Protein AF-A0A1Y4RNT9-F1 (afdb_monomer_lite)

Sequence (142 aa):
MDQRILNEQRIEEFRAYLQQEEKSEATIDKYIRDARAFCAFSGGTGVTKELVRSWKQTLTEKGYAVRSVNSMLASLNSLLGFLGWEDCRVKSLKTQRQTYSPEEKELTRAEYLRLLKAAKDRPQLMYKSSRNLVHTRHFFSI

Secondary structure (DSSP, 8-state):
----B--HHHHHHHHHHHHHTT--HHHHHHHHHHHHHHHHHHTTPBP-HHHHHHHHHHHHHTT--HHHHHHHHHHHHHHHHHTT-GGG--PPPP-------TTHHHHHHHHHHHHHHHHHT---------------------

Foldseek 3Di:
DPQQWDDPVLLVVVLVVVVVVVHDPVLSVLLSLLSLLLNVQCVRHGQALVSVVVVLVVCVVVPADLVVSQSSLVSVCSSCVVVVNNNSRDDRDDDDPDPDDPPNPPVNVVVVVVSVVVSVPPPPDPPPPDPDPDDDDDDDDD

Radius of gyration: 19.41 Å; chains: 1; bounding box: 62×30×66 Å

Structure (mmCIF, N/CA/C/O backbone):
data_AF-A0A1Y4RNT9-F1
#
_entry.id   AF-A0A1Y4RNT9-F1
#
loop_
_atom_site.group_PDB
_atom_site.id
_atom_site.type_symbol
_atom_site.label_atom_id
_atom_site.label_alt_id
_atom_site.label_comp_id
_atom_site.label_asym_id
_atom_site.label_entity_id
_atom_site.label_seq_id
_atom_site.pdbx_PDB_ins_code
_atom_site.Cartn_x
_atom_site.Cartn_y
_atom_site.Cartn_z
_atom_site.occupancy
_atom_site.B_iso_or_equiv
_atom_site.auth_seq_id
_atom_site.auth_comp_id
_atom_site.auth_asym_id
_atom_site.auth_atom_id
_atom_site.pdbx_PDB_model_num
ATOM 1 N N . MET A 1 1 ? -1.894 -3.827 23.483 1.00 46.84 1 MET A N 1
ATOM 2 C CA . MET A 1 1 ? -1.267 -3.543 22.176 1.00 46.84 1 MET A CA 1
ATOM 3 C C . MET A 1 1 ? -2.314 -3.825 21.126 1.00 46.84 1 MET A C 1
ATOM 5 O O . MET A 1 1 ? -2.654 -4.988 20.944 1.00 46.84 1 MET A O 1
ATOM 9 N N . ASP A 1 2 ? -2.885 -2.788 20.519 1.00 55.81 2 ASP A N 1
ATOM 10 C CA . ASP A 1 2 ? -3.854 -2.972 19.441 1.00 55.81 2 ASP A CA 1
ATOM 11 C C . ASP A 1 2 ? -3.228 -3.785 18.311 1.00 55.81 2 ASP A C 1
ATOM 13 O O . ASP A 1 2 ? -2.140 -3.480 17.814 1.00 55.81 2 ASP A O 1
ATOM 17 N N . GLN A 1 3 ? -3.896 -4.869 17.933 1.00 73.75 3 GLN A N 1
ATOM 18 C CA . GLN A 1 3 ? -3.437 -5.751 16.875 1.00 73.75 3 GLN A CA 1
ATOM 19 C C . GLN A 1 3 ? -3.525 -5.015 15.524 1.00 73.75 3 GLN A C 1
ATOM 21 O O . GLN A 1 3 ? -4.587 -4.892 14.906 1.00 73.75 3 GLN A O 1
ATOM 26 N N . ARG A 1 4 ? -2.381 -4.513 15.038 1.00 88.88 4 ARG A N 1
ATOM 27 C CA . ARG A 1 4 ? -2.228 -3.866 13.719 1.00 88.88 4 ARG A CA 1
ATOM 28 C C . ARG A 1 4 ? -2.250 -4.886 12.578 1.00 88.88 4 ARG A C 1
ATOM 30 O O . ARG A 1 4 ? -1.289 -5.033 11.835 1.00 88.88 4 ARG A O 1
ATOM 37 N N . ILE A 1 5 ? -3.324 -5.657 12.468 1.00 91.44 5 ILE A N 1
ATOM 38 C CA . ILE A 1 5 ? -3.453 -6.733 11.480 1.00 91.44 5 ILE A CA 1
ATOM 39 C C . ILE A 1 5 ? -4.023 -6.163 10.188 1.00 91.44 5 ILE A C 1
ATOM 41 O O . ILE A 1 5 ? -5.112 -5.592 10.188 1.00 91.44 5 ILE A O 1
ATOM 45 N N . LEU A 1 6 ? -3.300 -6.299 9.080 1.00 92.50 6 LEU A N 1
ATOM 46 C CA . LEU A 1 6 ? -3.850 -5.965 7.770 1.00 92.50 6 LEU A CA 1
ATOM 47 C C . LEU A 1 6 ? -4.673 -7.148 7.248 1.00 92.50 6 LEU A C 1
ATOM 49 O O . LEU A 1 6 ? -4.198 -8.282 7.259 1.00 92.50 6 LEU A O 1
ATOM 53 N N . ASN A 1 7 ? -5.901 -6.880 6.811 1.00 93.00 7 ASN A N 1
ATOM 54 C CA . ASN A 1 7 ? -6.823 -7.861 6.246 1.00 93.00 7 ASN A CA 1
ATOM 55 C C . ASN A 1 7 ? -7.627 -7.236 5.093 1.00 93.00 7 ASN A C 1
ATOM 57 O O . ASN A 1 7 ? -7.535 -6.034 4.843 1.00 93.00 7 ASN A O 1
ATOM 61 N N . GLU A 1 8 ? -8.425 -8.052 4.402 1.00 91.19 8 GLU A N 1
ATOM 62 C CA . GLU A 1 8 ? -9.207 -7.605 3.242 1.00 91.19 8 GLU A CA 1
ATOM 63 C C . GLU A 1 8 ? -10.232 -6.519 3.598 1.00 91.19 8 GLU A C 1
ATOM 65 O O . GLU A 1 8 ? -10.424 -5.584 2.828 1.00 91.19 8 GLU A O 1
ATOM 70 N N . GLN A 1 9 ? -10.836 -6.587 4.788 1.00 93.56 9 GLN A N 1
ATOM 71 C CA . GLN A 1 9 ? -11.803 -5.585 5.237 1.00 93.56 9 GLN A CA 1
ATOM 72 C C . GLN A 1 9 ? -11.172 -4.185 5.293 1.00 93.56 9 GLN A C 1
ATOM 74 O O . GLN A 1 9 ? -11.705 -3.249 4.705 1.00 93.56 9 GLN A O 1
ATOM 79 N N . ARG A 1 10 ? -9.996 -4.055 5.917 1.00 95.12 10 ARG A N 1
ATOM 80 C CA . ARG A 1 10 ? -9.258 -2.781 5.994 1.00 95.12 10 ARG A CA 1
ATOM 81 C C . ARG A 1 10 ? -8.835 -2.256 4.622 1.00 95.12 10 ARG A C 1
ATOM 83 O O . ARG A 1 10 ? -8.718 -1.049 4.427 1.00 95.12 10 ARG A O 1
ATOM 90 N N . ILE A 1 11 ? -8.592 -3.153 3.667 1.00 95.62 11 ILE A N 1
ATOM 91 C CA . ILE A 1 11 ? -8.260 -2.784 2.287 1.00 95.62 11 ILE A CA 1
ATOM 92 C C . ILE A 1 11 ? -9.489 -2.220 1.565 1.00 95.62 11 ILE A C 1
ATOM 94 O O . ILE A 1 11 ? -9.364 -1.230 0.848 1.00 95.62 11 ILE A O 1
ATOM 98 N N . GLU A 1 12 ? -10.672 -2.798 1.760 1.00 96.88 12 GLU A N 1
ATOM 99 C CA . GLU A 1 12 ? -11.904 -2.270 1.162 1.00 96.88 12 GLU A CA 1
ATOM 100 C C . GLU A 1 12 ? -12.370 -0.968 1.834 1.00 96.88 12 GLU A C 1
ATOM 102 O O . GLU A 1 12 ? -12.811 -0.049 1.145 1.00 96.88 12 GLU A O 1
ATOM 107 N N . GLU A 1 13 ? -12.163 -0.810 3.144 1.00 97.19 13 GLU A N 1
ATOM 108 C CA . GLU A 1 13 ? -12.326 0.482 3.830 1.00 97.19 13 GLU A CA 1
ATOM 109 C C . GLU A 1 13 ? -11.396 1.549 3.224 1.00 97.19 13 GLU A C 1
ATOM 111 O O . GLU A 1 13 ? -11.822 2.667 2.931 1.00 97.19 13 GLU A O 1
ATOM 116 N N . PHE A 1 14 ? -10.141 1.184 2.940 1.00 97.81 14 PHE A N 1
ATOM 117 C CA . PHE A 1 14 ? -9.202 2.066 2.252 1.00 97.81 14 PHE A CA 1
ATOM 118 C C . PHE A 1 14 ? -9.637 2.385 0.814 1.00 97.81 14 PHE A C 1
ATOM 120 O O . PHE A 1 14 ? -9.466 3.517 0.363 1.00 97.81 14 PHE A O 1
ATOM 127 N N . ARG A 1 15 ? -10.244 1.434 0.087 1.00 97.06 15 ARG A N 1
ATOM 128 C CA . ARG A 1 15 ? -10.824 1.691 -1.244 1.00 97.06 15 ARG A CA 1
ATOM 129 C C . ARG A 1 15 ? -11.908 2.761 -1.163 1.00 97.06 15 ARG A C 1
ATOM 131 O O . ARG A 1 15 ? -11.864 3.707 -1.947 1.00 97.06 15 ARG A O 1
ATOM 138 N N . ALA A 1 16 ? -12.846 2.615 -0.229 1.00 97.44 16 ALA A N 1
ATOM 139 C CA . ALA A 1 16 ? -13.930 3.573 -0.033 1.00 97.44 16 ALA A CA 1
ATOM 140 C C . ALA A 1 16 ? -13.388 4.967 0.321 1.00 97.44 16 ALA A C 1
ATOM 142 O O . ALA A 1 16 ? -13.830 5.964 -0.245 1.00 97.44 16 ALA A O 1
ATOM 143 N N . TYR A 1 17 ? -12.367 5.034 1.179 1.00 97.75 17 TYR A N 1
ATOM 144 C CA . TYR A 1 17 ? -11.668 6.283 1.482 1.00 97.75 17 TYR A CA 1
ATOM 145 C C . TYR A 1 17 ? -11.053 6.931 0.231 1.00 97.75 17 TYR A C 1
ATOM 147 O O . TYR A 1 17 ? -11.256 8.115 -0.015 1.00 97.75 17 TYR A O 1
ATOM 155 N N . LEU A 1 18 ? -10.355 6.169 -0.616 1.00 96.56 18 LEU A N 1
ATOM 156 C CA . LEU A 1 18 ? -9.759 6.724 -1.837 1.00 96.56 18 LEU A CA 1
ATOM 157 C C . LEU A 1 18 ? -10.809 7.233 -2.840 1.00 96.56 18 LEU A C 1
ATOM 159 O O . LEU A 1 18 ? -10.520 8.162 -3.594 1.00 96.56 18 LEU A O 1
ATOM 163 N N . GLN A 1 19 ? -12.004 6.635 -2.860 1.00 96.25 19 GLN A N 1
ATOM 164 C CA . GLN A 1 19 ? -13.135 7.132 -3.651 1.00 96.25 19 GLN A CA 1
ATOM 165 C C . GLN A 1 19 ? -13.662 8.463 -3.105 1.00 96.25 19 GLN A C 1
ATOM 167 O O . GLN A 1 19 ? -13.942 9.362 -3.891 1.00 96.25 19 GLN A O 1
ATOM 172 N N . GLN A 1 20 ? -13.758 8.604 -1.779 1.00 96.56 20 GLN A N 1
ATOM 173 C CA . GLN A 1 20 ? -14.146 9.862 -1.127 1.00 96.56 20 GLN A CA 1
ATOM 174 C C . GLN A 1 20 ? -13.120 10.977 -1.369 1.00 96.56 20 GLN A C 1
ATOM 176 O O . GLN A 1 20 ? -13.499 12.126 -1.543 1.00 96.56 20 GLN A O 1
ATOM 181 N N . GLU A 1 21 ? -11.837 10.627 -1.463 1.00 95.56 21 GLU A N 1
ATOM 182 C CA . GLU A 1 21 ? -10.739 11.530 -1.839 1.00 95.56 21 GLU A CA 1
ATOM 183 C C . GLU A 1 21 ? -10.668 11.826 -3.352 1.00 95.56 21 GLU A C 1
ATOM 185 O O . GLU A 1 21 ? -9.655 12.343 -3.838 1.00 95.56 21 GLU A O 1
ATOM 190 N N . GLU A 1 22 ? -11.693 11.426 -4.113 1.00 95.81 22 GLU A N 1
ATOM 191 C CA . GLU A 1 22 ? -11.839 11.657 -5.556 1.00 95.81 22 GLU A CA 1
ATOM 192 C C . GLU A 1 22 ? -10.624 11.191 -6.378 1.00 95.81 22 GLU A C 1
ATOM 194 O O . GLU A 1 22 ? -10.264 11.758 -7.417 1.00 95.81 22 GLU A O 1
ATOM 199 N N . LYS A 1 23 ? -9.945 10.128 -5.925 1.00 94.06 23 LYS A N 1
ATOM 200 C CA . LYS A 1 23 ? -8.850 9.531 -6.696 1.00 94.06 23 LYS A CA 1
ATOM 201 C C . LYS A 1 23 ? -9.404 8.875 -7.956 1.00 94.06 23 LYS A C 1
ATOM 203 O O . LYS A 1 23 ? -10.461 8.250 -7.948 1.00 94.06 23 LYS A O 1
ATOM 208 N N . SER A 1 24 ? -8.635 8.940 -9.042 1.00 95.25 24 SER A N 1
ATOM 209 C CA . SER A 1 24 ? -8.993 8.233 -10.272 1.00 95.25 24 SER A CA 1
ATOM 210 C C . SER A 1 24 ? -9.044 6.720 -10.050 1.00 95.25 24 SER A C 1
ATOM 212 O O . SER A 1 24 ? -8.225 6.173 -9.305 1.00 95.25 24 SER A O 1
ATOM 214 N N . GLU A 1 25 ? -9.937 6.026 -10.761 1.00 93.06 25 GLU A N 1
ATOM 215 C CA . GLU A 1 25 ? -10.070 4.562 -10.678 1.00 93.06 25 GLU A CA 1
ATOM 216 C C . GLU A 1 25 ? -8.731 3.847 -10.884 1.00 93.06 25 GLU A C 1
ATOM 218 O O . GLU A 1 25 ? -8.388 2.937 -10.135 1.00 93.06 25 GLU A O 1
ATOM 223 N N . ALA A 1 26 ? -7.915 4.317 -11.833 1.00 91.88 26 ALA A N 1
ATOM 224 C CA . ALA A 1 26 ? -6.582 3.775 -12.085 1.00 91.88 26 ALA A CA 1
ATOM 225 C C . ALA A 1 26 ? -5.647 3.881 -10.862 1.00 91.88 26 ALA A C 1
ATOM 227 O O . ALA A 1 26 ? -4.858 2.969 -10.601 1.00 91.88 26 ALA A O 1
ATOM 228 N N . THR A 1 27 ? -5.733 4.980 -10.107 1.00 89.88 27 THR A N 1
ATOM 229 C CA . THR A 1 27 ? -4.946 5.186 -8.881 1.00 89.88 27 THR A CA 1
ATOM 230 C C . THR A 1 27 ? -5.462 4.303 -7.753 1.00 89.88 27 THR A C 1
ATOM 232 O O . THR A 1 27 ? -4.659 3.652 -7.084 1.00 89.88 27 THR A O 1
ATOM 235 N N . ILE A 1 28 ? -6.787 4.235 -7.581 1.00 94.06 28 ILE A N 1
ATOM 236 C CA . ILE A 1 28 ? -7.442 3.377 -6.586 1.00 94.06 28 ILE A CA 1
ATOM 237 C C . ILE A 1 28 ? -7.026 1.926 -6.806 1.00 94.06 28 ILE A C 1
ATOM 239 O O . ILE A 1 28 ? -6.481 1.283 -5.913 1.00 94.06 28 ILE A O 1
ATOM 243 N N . ASP A 1 29 ? -7.210 1.420 -8.018 1.00 93.56 29 ASP A N 1
ATOM 244 C CA . ASP A 1 29 ? -6.918 0.035 -8.354 1.00 93.56 29 ASP A CA 1
ATOM 245 C C . ASP A 1 29 ? -5.456 -0.328 -8.133 1.00 93.56 29 ASP A C 1
ATOM 247 O O . ASP A 1 29 ? -5.149 -1.396 -7.604 1.00 93.56 29 ASP A O 1
ATOM 251 N N . LYS A 1 30 ? -4.543 0.568 -8.510 1.00 91.31 30 LYS A N 1
ATOM 252 C CA . LYS A 1 30 ? -3.122 0.407 -8.219 1.00 91.31 30 LYS A CA 1
ATOM 253 C C . LYS A 1 30 ? -2.887 0.297 -6.710 1.00 91.31 30 LYS A C 1
ATOM 255 O O . LYS A 1 30 ? -2.221 -0.636 -6.272 1.00 91.31 30 LYS A O 1
ATOM 260 N N . TYR A 1 31 ? -3.436 1.223 -5.928 1.00 95.31 31 TYR A N 1
ATOM 261 C CA . TYR A 1 31 ? -3.209 1.277 -4.484 1.00 95.31 31 TYR A CA 1
ATOM 262 C C . TYR A 1 31 ? -3.744 0.026 -3.790 1.00 95.31 31 TYR A C 1
ATOM 264 O O . TYR A 1 31 ? -3.053 -0.555 -2.956 1.00 95.31 31 TYR A O 1
ATOM 272 N N . ILE A 1 32 ? -4.929 -0.439 -4.188 1.00 95.94 32 ILE A N 1
ATOM 273 C CA . ILE A 1 32 ? -5.527 -1.663 -3.655 1.00 95.94 32 ILE A CA 1
ATOM 274 C C . ILE A 1 32 ? -4.726 -2.907 -4.049 1.00 95.94 32 ILE A C 1
ATOM 276 O O . ILE A 1 32 ? -4.520 -3.792 -3.218 1.00 95.94 32 ILE A O 1
ATOM 280 N N . ARG A 1 33 ? -4.214 -2.985 -5.283 1.00 92.75 33 ARG A N 1
ATOM 281 C CA . ARG A 1 33 ? -3.333 -4.092 -5.700 1.00 92.75 33 ARG A CA 1
ATOM 282 C C . ARG A 1 33 ? -2.051 -4.130 -4.868 1.00 92.75 33 ARG A C 1
ATOM 284 O O . ARG A 1 33 ? -1.685 -5.197 -4.377 1.00 92.75 33 ARG A O 1
ATOM 291 N N . ASP A 1 34 ? -1.409 -2.982 -4.669 1.00 93.88 34 ASP A N 1
ATOM 292 C CA . ASP A 1 34 ? -0.187 -2.879 -3.866 1.00 93.88 34 ASP A CA 1
ATOM 293 C C . ASP A 1 34 ? -0.458 -3.225 -2.386 1.00 93.88 34 ASP A C 1
ATOM 295 O O . ASP A 1 34 ? 0.318 -3.955 -1.766 1.00 93.88 34 ASP A O 1
ATOM 299 N N . ALA A 1 35 ? -1.594 -2.776 -1.835 1.00 94.81 35 ALA A N 1
ATOM 300 C CA . ALA A 1 35 ? -2.039 -3.101 -0.478 1.00 94.81 35 ALA A CA 1
ATOM 301 C C . ALA A 1 35 ? -2.269 -4.608 -0.285 1.00 94.81 35 ALA A C 1
ATOM 303 O O . ALA A 1 35 ? -1.791 -5.186 0.692 1.00 94.81 35 ALA A O 1
ATOM 304 N N . ARG A 1 36 ? -2.940 -5.268 -1.238 1.00 93.56 36 ARG A N 1
ATOM 305 C CA . ARG A 1 36 ? -3.154 -6.725 -1.216 1.00 93.56 36 ARG A CA 1
ATOM 306 C C . ARG A 1 36 ? -1.841 -7.497 -1.321 1.00 93.56 36 ARG A C 1
ATOM 308 O O . ARG A 1 36 ? -1.659 -8.475 -0.602 1.00 93.56 36 ARG A O 1
ATOM 315 N N . ALA A 1 37 ? -0.902 -7.044 -2.155 1.00 90.88 37 ALA A N 1
ATOM 316 C CA . ALA A 1 37 ? 0.426 -7.653 -2.248 1.00 90.88 37 ALA A CA 1
ATOM 317 C C . ALA A 1 37 ? 1.188 -7.579 -0.913 1.00 90.88 37 ALA A C 1
ATOM 319 O O . ALA A 1 37 ? 1.812 -8.560 -0.503 1.00 90.88 37 ALA A O 1
ATOM 320 N N . PHE A 1 38 ? 1.102 -6.449 -0.204 1.00 94.12 38 PHE A N 1
ATOM 321 C CA . PHE A 1 38 ? 1.675 -6.323 1.136 1.00 94.12 38 PHE A CA 1
ATOM 322 C C . PHE A 1 38 ? 0.929 -7.173 2.178 1.00 94.12 38 PHE A C 1
ATOM 324 O O . PHE A 1 38 ? 1.570 -7.819 2.999 1.00 94.12 38 PHE A O 1
ATOM 331 N N . CYS A 1 39 ? -0.403 -7.245 2.122 1.00 92.25 39 CYS A N 1
ATOM 332 C CA . CYS A 1 39 ? -1.203 -8.102 3.004 1.00 92.25 39 CYS A CA 1
ATOM 333 C C . CYS A 1 39 ? -0.881 -9.595 2.827 1.00 92.25 39 CYS A C 1
ATOM 335 O O . CYS A 1 39 ? -0.819 -10.346 3.797 1.00 92.25 39 CYS A O 1
ATOM 337 N N . ALA A 1 40 ? -0.644 -10.035 1.590 1.00 89.94 40 ALA A N 1
ATOM 338 C CA . ALA A 1 40 ? -0.192 -11.394 1.318 1.00 89.94 40 ALA A CA 1
ATOM 339 C C . ALA A 1 40 ? 1.211 -11.647 1.893 1.00 89.94 40 ALA A C 1
ATOM 341 O O . ALA A 1 40 ? 1.462 -12.716 2.443 1.00 89.94 40 ALA A O 1
ATOM 342 N N . PHE A 1 41 ? 2.106 -10.656 1.809 1.00 90.12 41 PHE A N 1
ATOM 343 C CA . PHE A 1 41 ? 3.443 -10.725 2.400 1.00 90.12 41 PHE A CA 1
ATOM 344 C C . PHE A 1 41 ? 3.418 -10.732 3.936 1.00 90.12 41 PHE A C 1
ATOM 346 O O . PHE A 1 41 ? 4.195 -11.460 4.545 1.00 90.12 41 PHE A O 1
ATOM 353 N N . SER A 1 42 ? 2.534 -9.953 4.571 1.00 89.88 42 SER A N 1
ATOM 354 C CA . SER A 1 42 ? 2.438 -9.903 6.035 1.00 89.88 42 SER A CA 1
ATOM 355 C C . SER A 1 42 ? 1.937 -11.215 6.636 1.00 89.88 42 SER A C 1
ATOM 357 O O . SER A 1 42 ? 2.233 -11.507 7.795 1.00 89.88 42 SER A O 1
ATOM 359 N N . GLY A 1 43 ? 1.172 -12.005 5.874 1.00 86.44 43 GLY A N 1
ATOM 360 C CA . GLY A 1 43 ? 0.697 -13.321 6.299 1.00 86.44 43 GLY A CA 1
ATOM 361 C C . GLY A 1 43 ? -0.206 -13.281 7.535 1.00 86.44 43 GLY A C 1
ATOM 362 O O . GLY A 1 43 ? -0.275 -14.262 8.265 1.00 86.44 43 GLY A O 1
ATOM 363 N N . GLY A 1 44 ? -0.861 -12.146 7.804 1.00 83.00 44 GLY A N 1
ATOM 364 C CA . GLY A 1 44 ? -1.644 -11.944 9.028 1.00 83.00 44 GLY A CA 1
ATOM 365 C C . GLY A 1 44 ? -0.806 -11.596 10.263 1.00 83.00 44 GLY A C 1
ATOM 366 O O . GLY A 1 44 ? -1.346 -11.531 11.361 1.00 83.00 44 GLY A O 1
ATOM 367 N N . THR A 1 45 ? 0.493 -11.339 10.106 1.00 86.12 45 THR A N 1
ATOM 368 C CA . THR A 1 45 ? 1.342 -10.796 11.174 1.00 86.12 45 THR A CA 1
ATOM 369 C C . THR A 1 45 ? 1.005 -9.324 11.417 1.00 86.12 45 THR A C 1
ATOM 371 O O . THR A 1 45 ? 0.630 -8.596 10.493 1.00 86.12 45 THR A O 1
ATOM 374 N N . GLY A 1 46 ? 1.158 -8.868 12.663 1.00 91.56 46 GLY A N 1
ATOM 375 C CA . GLY A 1 46 ? 1.019 -7.455 13.009 1.00 91.56 46 GLY A CA 1
ATOM 376 C C . GLY A 1 46 ? 1.971 -6.579 12.192 1.00 91.56 46 GLY A C 1
ATOM 377 O O . GLY A 1 46 ? 3.159 -6.876 12.068 1.00 91.56 46 GLY A O 1
ATOM 378 N N . VAL A 1 47 ? 1.446 -5.493 11.632 1.00 94.31 47 VAL A N 1
ATOM 379 C CA . VAL A 1 47 ? 2.215 -4.542 10.835 1.00 94.31 47 VAL A CA 1
ATOM 380 C C . VAL A 1 47 ? 3.095 -3.703 11.752 1.00 94.31 47 VAL A C 1
ATOM 382 O O . VAL A 1 47 ? 2.614 -2.939 12.591 1.00 94.31 47 VAL A O 1
ATOM 385 N N . THR A 1 48 ? 4.401 -3.849 11.554 1.00 94.81 48 THR A N 1
ATOM 386 C CA . THR A 1 48 ? 5.456 -3.062 12.194 1.00 94.81 48 THR A CA 1
ATOM 387 C C . THR A 1 48 ? 6.321 -2.391 11.135 1.00 94.81 48 THR A C 1
ATOM 389 O O . THR A 1 48 ? 6.312 -2.764 9.957 1.00 94.81 48 THR A O 1
ATOM 392 N N . LYS A 1 49 ? 7.125 -1.411 11.550 1.00 93.69 49 LYS A N 1
ATOM 393 C CA . LYS A 1 49 ? 8.081 -0.750 10.657 1.00 93.69 49 LYS A CA 1
ATOM 394 C C . LYS A 1 49 ? 9.089 -1.738 10.071 1.00 93.69 49 LYS A C 1
ATOM 396 O O . LYS A 1 49 ? 9.478 -1.615 8.911 1.00 93.69 49 LYS A O 1
ATOM 401 N N . GLU A 1 50 ? 9.499 -2.720 10.862 1.00 93.88 50 GLU A N 1
ATOM 402 C CA . GLU A 1 50 ? 10.440 -3.773 10.493 1.00 93.88 50 GLU A CA 1
ATOM 403 C C . GLU A 1 50 ? 9.854 -4.635 9.376 1.00 93.88 50 GLU A C 1
ATOM 405 O O . GLU A 1 50 ? 10.522 -4.846 8.369 1.00 93.88 50 GLU A O 1
ATOM 410 N N . LEU A 1 51 ? 8.579 -5.021 9.483 1.00 93.88 51 LEU A N 1
ATOM 411 C CA . LEU A 1 51 ? 7.891 -5.781 8.439 1.00 93.88 51 LEU A CA 1
ATOM 412 C C . LEU A 1 51 ? 7.832 -5.005 7.115 1.00 93.88 51 LEU A C 1
ATOM 414 O O . LEU A 1 51 ? 8.112 -5.555 6.049 1.00 93.88 51 LEU A O 1
ATOM 418 N N . VAL A 1 52 ? 7.523 -3.705 7.176 1.00 94.50 52 VAL A N 1
ATOM 419 C CA . VAL A 1 52 ? 7.500 -2.834 5.990 1.00 94.50 52 VAL A CA 1
ATOM 420 C C . VAL A 1 52 ? 8.905 -2.689 5.384 1.00 94.50 52 VAL A C 1
ATOM 422 O O . VAL A 1 52 ? 9.064 -2.676 4.159 1.00 94.50 52 VAL A O 1
ATOM 425 N N . ARG A 1 53 ? 9.956 -2.622 6.215 1.00 93.69 53 ARG A N 1
ATOM 426 C CA . ARG A 1 53 ? 11.353 -2.625 5.747 1.00 93.69 53 ARG A CA 1
ATOM 427 C C . ARG A 1 53 ? 11.724 -3.943 5.071 1.00 93.69 53 ARG A C 1
ATOM 429 O O . ARG A 1 53 ? 12.338 -3.884 4.008 1.00 93.69 53 ARG A O 1
ATOM 436 N N . SER A 1 54 ? 11.338 -5.081 5.643 1.00 93.50 54 SER A N 1
ATOM 437 C CA . SER A 1 54 ? 11.576 -6.402 5.055 1.00 93.50 54 SER A CA 1
ATOM 438 C C . SER A 1 54 ? 10.880 -6.539 3.708 1.00 93.50 54 SER A C 1
ATOM 440 O O . SER A 1 54 ? 11.509 -6.956 2.743 1.00 93.50 54 SER A O 1
ATOM 442 N N . TRP A 1 55 ? 9.631 -6.078 3.590 1.00 93.94 55 TRP A N 1
ATOM 443 C CA . TRP A 1 55 ? 8.929 -6.063 2.306 1.00 93.94 55 TRP A CA 1
ATOM 444 C C . TRP A 1 55 ? 9.678 -5.249 1.247 1.00 93.94 55 TRP A C 1
ATOM 446 O O . TRP A 1 55 ? 9.922 -5.731 0.142 1.00 93.94 55 TRP A O 1
ATOM 456 N N . LYS A 1 56 ? 10.116 -4.032 1.600 1.00 92.12 56 LYS A N 1
ATOM 457 C CA . LYS A 1 56 ? 10.932 -3.187 0.715 1.00 92.12 56 LYS A CA 1
ATOM 458 C C . LYS A 1 56 ? 12.215 -3.893 0.265 1.00 92.12 56 LYS A C 1
ATOM 460 O O . LYS A 1 56 ? 12.592 -3.793 -0.904 1.00 92.12 56 LYS A O 1
ATOM 465 N N . GLN A 1 57 ? 12.894 -4.570 1.188 1.00 89.50 57 GLN A N 1
ATOM 466 C CA . GLN A 1 57 ? 14.114 -5.314 0.895 1.00 89.50 57 GLN A CA 1
ATOM 467 C C . GLN A 1 57 ? 13.828 -6.468 -0.070 1.00 89.50 57 GLN A C 1
ATOM 469 O O . GLN A 1 57 ? 14.482 -6.548 -1.103 1.00 89.50 57 GLN A O 1
ATOM 474 N N . THR A 1 58 ? 12.774 -7.252 0.168 1.00 88.50 58 THR A N 1
ATOM 475 C CA . THR A 1 58 ? 12.347 -8.329 -0.736 1.00 88.50 58 THR A CA 1
ATOM 476 C C . THR A 1 58 ? 12.020 -7.822 -2.143 1.00 88.50 58 THR A C 1
ATOM 478 O O . THR A 1 58 ? 12.354 -8.484 -3.120 1.00 88.50 58 THR A O 1
ATOM 481 N N . LEU A 1 59 ? 11.382 -6.654 -2.286 1.00 86.50 59 LEU A N 1
ATOM 482 C CA . LEU A 1 59 ? 11.147 -6.056 -3.609 1.00 86.50 5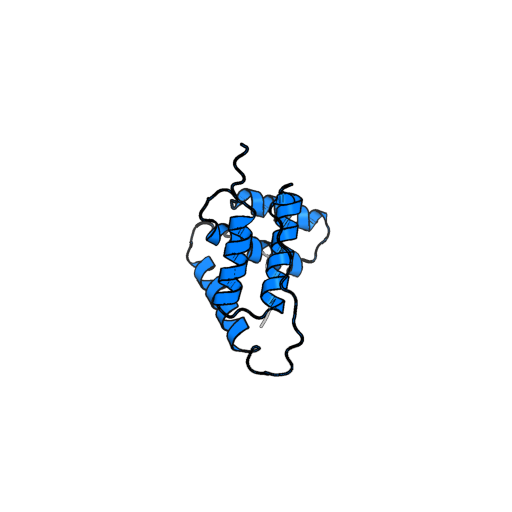9 LEU A CA 1
ATOM 483 C C . LEU A 1 59 ? 12.465 -5.702 -4.313 1.00 86.50 59 LEU A C 1
ATOM 485 O O . LEU A 1 59 ? 12.599 -5.897 -5.514 1.00 86.50 59 LEU A O 1
ATOM 489 N N . THR A 1 60 ? 13.454 -5.218 -3.565 1.00 84.75 60 THR A N 1
ATOM 490 C CA . THR A 1 60 ? 14.769 -4.871 -4.121 1.00 84.75 60 THR A CA 1
ATOM 491 C C . THR A 1 60 ? 15.553 -6.127 -4.517 1.00 84.75 60 THR A C 1
ATOM 493 O O . THR A 1 60 ? 16.087 -6.194 -5.617 1.00 84.75 60 THR A O 1
ATOM 496 N N . GLU A 1 61 ? 15.568 -7.151 -3.660 1.00 83.31 61 GLU A N 1
ATOM 497 C CA . GLU A 1 61 ? 16.244 -8.437 -3.900 1.00 83.31 61 GLU A CA 1
ATOM 498 C C . GLU A 1 61 ? 15.639 -9.211 -5.075 1.00 83.31 61 GLU A C 1
ATOM 500 O O . GLU A 1 61 ? 16.351 -9.897 -5.799 1.00 83.31 61 GLU A O 1
ATOM 505 N N . LYS A 1 62 ? 14.331 -9.058 -5.308 1.00 80.94 62 LYS A N 1
ATOM 506 C CA . LYS A 1 62 ? 13.645 -9.603 -6.487 1.00 80.94 62 LYS A CA 1
ATOM 507 C C . LYS A 1 62 ? 13.934 -8.832 -7.783 1.00 80.94 62 LYS A C 1
ATOM 509 O O . LYS A 1 62 ? 13.356 -9.178 -8.803 1.00 80.94 62 LYS A O 1
ATOM 514 N N . GLY A 1 63 ? 14.764 -7.787 -7.756 1.00 79.88 63 GLY A N 1
ATOM 515 C CA . GLY A 1 63 ? 15.150 -7.035 -8.953 1.00 79.88 63 GLY A CA 1
ATOM 516 C C . GLY A 1 63 ? 14.101 -6.037 -9.456 1.00 79.88 63 GLY A C 1
ATOM 517 O O . GLY A 1 63 ? 14.150 -5.629 -10.614 1.00 79.88 63 GLY A O 1
ATOM 518 N N . TYR A 1 64 ? 13.141 -5.615 -8.623 1.00 80.56 64 TYR A N 1
ATOM 519 C CA . TYR A 1 64 ? 12.181 -4.592 -9.047 1.00 80.56 64 TYR A CA 1
ATOM 520 C C . TYR A 1 64 ? 12.885 -3.250 -9.270 1.00 80.56 64 TYR A C 1
ATOM 522 O O . TYR A 1 64 ? 13.618 -2.766 -8.405 1.00 80.56 64 TYR A O 1
ATOM 530 N N . ALA A 1 65 ? 12.559 -2.588 -10.383 1.00 83.88 65 ALA A N 1
ATOM 531 C CA . ALA A 1 65 ? 13.056 -1.247 -10.671 1.00 83.88 65 ALA A CA 1
ATOM 532 C C . ALA A 1 65 ? 12.746 -0.273 -9.521 1.00 83.88 65 ALA A C 1
ATOM 534 O O . ALA A 1 65 ? 11.632 -0.243 -8.985 1.00 83.88 65 ALA A O 1
ATOM 535 N N . VAL A 1 66 ? 13.701 0.607 -9.202 1.00 84.25 66 VAL A N 1
ATOM 536 C CA . VAL A 1 66 ? 13.597 1.584 -8.099 1.00 84.25 66 VAL A CA 1
ATOM 537 C C . VAL A 1 66 ? 12.315 2.418 -8.182 1.00 84.25 66 VAL A C 1
ATOM 539 O O . VAL A 1 66 ? 11.667 2.680 -7.167 1.00 84.25 66 VAL A O 1
ATOM 542 N N . ARG A 1 67 ? 11.905 2.811 -9.397 1.00 84.50 67 ARG A N 1
ATOM 543 C CA . ARG A 1 67 ? 10.653 3.551 -9.626 1.00 84.50 67 ARG A CA 1
ATOM 544 C C . ARG A 1 67 ? 9.429 2.735 -9.200 1.00 84.50 67 ARG A C 1
ATOM 546 O O . ARG A 1 67 ? 8.531 3.291 -8.570 1.00 84.50 67 ARG A O 1
ATOM 553 N N . SER A 1 68 ? 9.397 1.444 -9.522 1.00 84.31 68 SER A N 1
ATOM 554 C CA . SER A 1 68 ? 8.306 0.537 -9.156 1.00 84.31 68 SER A CA 1
ATOM 555 C C . SER A 1 68 ? 8.248 0.339 -7.646 1.00 84.31 68 SER A C 1
ATOM 557 O O . SER A 1 68 ? 7.184 0.519 -7.059 1.00 84.31 68 SER A O 1
ATOM 559 N N . VAL A 1 69 ? 9.392 0.092 -6.997 1.00 88.50 69 VAL A N 1
ATOM 560 C CA . VAL A 1 69 ? 9.451 -0.029 -5.531 1.00 88.50 69 VAL A CA 1
ATOM 561 C C . VAL A 1 69 ? 8.963 1.253 -4.860 1.00 88.50 69 VAL A C 1
ATOM 563 O O . VAL A 1 69 ? 8.093 1.203 -3.997 1.00 88.50 69 VAL A O 1
ATOM 566 N N . ASN A 1 70 ? 9.440 2.421 -5.293 1.00 92.06 70 ASN A N 1
ATOM 567 C CA . ASN A 1 70 ? 9.002 3.703 -4.735 1.00 92.06 70 ASN A CA 1
ATOM 568 C C . ASN A 1 70 ? 7.504 3.954 -4.945 1.00 92.06 70 ASN A C 1
ATOM 570 O O . ASN A 1 70 ? 6.837 4.490 -4.064 1.00 92.06 70 ASN A O 1
ATOM 574 N N . SER A 1 71 ? 6.972 3.535 -6.090 1.00 90.25 71 SER A N 1
ATOM 575 C CA . SER A 1 71 ? 5.548 3.601 -6.398 1.00 90.25 71 SER A CA 1
ATOM 576 C C . SER A 1 71 ? 4.712 2.713 -5.465 1.00 90.25 71 SER A C 1
ATOM 578 O O . SER A 1 71 ? 3.705 3.185 -4.944 1.00 90.25 71 SER A O 1
ATOM 580 N N . MET A 1 72 ? 5.141 1.473 -5.210 1.00 93.44 72 MET A N 1
ATOM 581 C CA . MET A 1 72 ? 4.470 0.554 -4.279 1.00 93.44 72 MET A CA 1
ATOM 582 C C . MET A 1 72 ? 4.554 1.053 -2.828 1.00 93.44 72 MET A C 1
ATOM 584 O O . MET A 1 72 ? 3.579 0.987 -2.083 1.00 93.44 72 MET A O 1
ATOM 588 N N . LEU A 1 73 ? 5.699 1.620 -2.431 1.00 95.00 73 LEU A N 1
ATOM 589 C CA . LEU A 1 73 ? 5.873 2.238 -1.114 1.00 95.00 73 LEU A CA 1
ATOM 590 C C . LEU A 1 73 ? 4.990 3.473 -0.925 1.00 95.00 73 LEU A C 1
ATOM 592 O O . LEU A 1 73 ? 4.528 3.714 0.186 1.00 95.00 73 LEU A O 1
ATOM 596 N N . ALA A 1 74 ? 4.739 4.253 -1.979 1.00 94.69 74 ALA A N 1
ATOM 597 C CA . ALA A 1 74 ? 3.820 5.386 -1.912 1.00 94.69 74 ALA A CA 1
ATOM 598 C C . ALA A 1 74 ? 2.379 4.922 -1.646 1.00 94.69 74 ALA A C 1
ATOM 600 O O . ALA A 1 74 ? 1.737 5.445 -0.734 1.00 94.69 74 ALA A O 1
ATOM 601 N N . SER A 1 75 ? 1.914 3.897 -2.372 1.00 95.38 75 SER A N 1
ATOM 602 C CA . SER A 1 75 ? 0.616 3.252 -2.131 1.00 95.38 75 SER A CA 1
ATOM 603 C C . SER A 1 75 ? 0.509 2.747 -0.685 1.00 95.38 75 SER A C 1
ATOM 605 O O . SER A 1 75 ? -0.460 3.044 0.013 1.00 95.38 75 SER A O 1
ATOM 607 N N . LEU A 1 76 ? 1.542 2.046 -0.196 1.00 96.12 76 LEU A N 1
ATOM 608 C CA . LEU A 1 76 ? 1.555 1.502 1.163 1.00 96.12 76 LEU A CA 1
ATOM 609 C C . LEU A 1 76 ? 1.6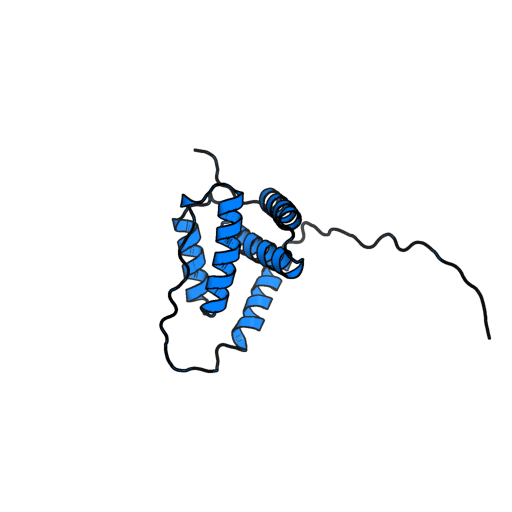02 2.598 2.236 1.00 96.12 76 LEU A C 1
ATOM 611 O O . LEU A 1 76 ? 0.869 2.525 3.214 1.00 96.12 76 LEU A O 1
ATOM 615 N N . ASN A 1 77 ? 2.416 3.641 2.066 1.00 96.56 77 ASN A N 1
ATOM 616 C CA . ASN A 1 77 ? 2.474 4.749 3.022 1.00 96.56 77 ASN A CA 1
ATOM 617 C C . ASN A 1 77 ? 1.135 5.502 3.110 1.00 96.56 77 ASN A C 1
ATOM 619 O O . ASN A 1 77 ? 0.779 5.964 4.195 1.00 96.56 77 ASN A O 1
ATOM 623 N N . SER A 1 78 ? 0.393 5.589 1.999 1.00 96.44 78 SER A N 1
ATOM 624 C CA . SER A 1 78 ? -0.972 6.126 1.978 1.00 96.44 78 SER A CA 1
ATOM 625 C C . SER A 1 78 ? -1.925 5.261 2.807 1.00 96.44 78 SER A C 1
ATOM 627 O O . SER A 1 78 ? -2.639 5.800 3.647 1.00 96.44 78 SER A O 1
ATOM 629 N N . LEU A 1 79 ? -1.894 3.934 2.629 1.00 97.31 79 LEU A N 1
ATOM 630 C CA . LEU A 1 79 ? -2.683 2.991 3.433 1.00 97.31 79 LEU A CA 1
ATOM 631 C C . LEU A 1 79 ? -2.344 3.098 4.925 1.00 97.31 79 LEU A C 1
ATOM 633 O O . LEU A 1 79 ? -3.235 3.200 5.760 1.00 97.31 79 LEU A O 1
ATOM 637 N N . LEU A 1 80 ? -1.054 3.103 5.268 1.00 96.00 80 LEU A N 1
ATOM 638 C CA . LEU A 1 80 ? -0.608 3.229 6.657 1.00 96.00 80 LEU A CA 1
ATOM 639 C C . LEU A 1 80 ? -1.047 4.558 7.275 1.00 96.00 80 LEU A C 1
ATOM 641 O O . LEU A 1 80 ? -1.290 4.615 8.469 1.00 96.00 80 LEU A O 1
ATOM 645 N N . GLY A 1 81 ? -1.159 5.624 6.479 1.00 96.12 81 GLY A N 1
ATOM 646 C CA . GLY A 1 81 ? -1.753 6.874 6.939 1.00 96.12 81 GLY A CA 1
ATOM 647 C C . GLY A 1 81 ? -3.235 6.791 7.218 1.00 96.12 81 GLY A C 1
ATOM 648 O O . GLY A 1 81 ? -3.666 7.210 8.280 1.00 96.12 81 GLY A O 1
ATOM 649 N N . PHE A 1 82 ? -3.985 6.205 6.293 1.00 96.31 82 PHE A N 1
ATOM 650 C CA . PHE A 1 82 ? -5.411 5.974 6.482 1.00 96.31 82 PHE A CA 1
ATOM 651 C C . PHE A 1 82 ? -5.701 5.161 7.759 1.00 96.31 82 PHE A C 1
ATOM 653 O O . PHE A 1 82 ? -6.633 5.471 8.490 1.00 96.31 82 PHE A O 1
ATOM 660 N N . LEU A 1 83 ? -4.865 4.165 8.068 1.00 94.69 83 LEU A N 1
ATOM 661 C CA . LEU A 1 83 ? -5.010 3.321 9.260 1.00 94.69 83 LEU A CA 1
ATOM 662 C C . LEU A 1 83 ? -4.469 3.950 10.563 1.00 94.69 83 LEU A C 1
ATOM 664 O O . LEU A 1 83 ? -4.596 3.329 11.619 1.00 94.69 83 LEU A O 1
ATOM 668 N N . GLY A 1 84 ? -3.838 5.131 10.507 1.00 95.00 84 GLY A N 1
ATOM 669 C CA . GLY A 1 84 ? -3.194 5.773 11.664 1.00 95.00 84 GLY A CA 1
ATOM 670 C C . GLY A 1 84 ? -1.920 5.062 12.151 1.00 95.00 84 GLY A C 1
ATOM 671 O O . GLY A 1 84 ? -1.629 5.028 13.346 1.00 95.00 84 GLY A O 1
ATOM 672 N N . TRP A 1 85 ? -1.195 4.395 11.247 1.00 95.19 85 TRP A N 1
ATOM 673 C CA . TRP A 1 85 ? 0.047 3.650 11.518 1.00 95.19 85 TRP A CA 1
ATOM 674 C C . TRP A 1 85 ? 1.267 4.382 10.947 1.00 95.19 85 TRP A C 1
ATOM 676 O O . TRP A 1 85 ? 2.119 3.795 10.268 1.00 95.19 85 TRP A O 1
ATOM 686 N N . GLU A 1 86 ? 1.355 5.696 11.160 1.00 93.00 86 GLU A N 1
ATOM 687 C CA . GLU A 1 86 ? 2.415 6.524 10.579 1.00 93.00 86 GLU A CA 1
ATOM 688 C C . GLU A 1 86 ? 3.820 6.133 11.045 1.00 93.00 86 GLU A C 1
ATOM 690 O O . GLU A 1 86 ? 4.791 6.292 10.298 1.00 93.00 86 GLU A O 1
ATOM 695 N N . ASP A 1 87 ? 3.935 5.570 12.245 1.00 93.94 87 ASP A N 1
ATOM 696 C CA . ASP A 1 87 ? 5.176 5.051 12.818 1.00 93.94 87 ASP A CA 1
ATOM 697 C C . ASP A 1 87 ? 5.782 3.894 11.997 1.00 93.94 87 ASP A C 1
ATOM 699 O O . ASP A 1 87 ? 7.014 3.759 11.916 1.00 93.94 87 ASP A O 1
ATOM 703 N N . CYS A 1 88 ? 4.927 3.128 11.311 1.00 93.94 88 CYS A N 1
ATOM 704 C CA . CYS A 1 88 ? 5.288 2.001 10.451 1.00 93.94 88 CYS A CA 1
ATOM 705 C C . CYS A 1 88 ? 5.740 2.422 9.043 1.00 93.94 88 CYS A C 1
ATOM 707 O O . CYS A 1 88 ? 6.283 1.599 8.302 1.00 93.94 88 CYS A O 1
ATOM 709 N N . ARG A 1 89 ? 5.552 3.691 8.653 1.00 94.69 89 ARG A N 1
ATOM 710 C CA . ARG A 1 89 ? 5.943 4.179 7.323 1.00 94.69 89 ARG A CA 1
ATOM 711 C C . ARG A 1 89 ? 7.453 4.087 7.114 1.00 94.69 89 ARG A C 1
ATOM 713 O O . ARG A 1 89 ? 8.265 4.336 8.016 1.00 94.69 89 ARG A O 1
ATOM 720 N N . VAL A 1 90 ? 7.845 3.800 5.875 1.00 93.00 90 VAL A N 1
ATOM 721 C CA . VAL A 1 90 ? 9.253 3.750 5.463 1.00 93.00 90 VAL A CA 1
ATOM 722 C C . VAL A 1 90 ? 9.547 4.771 4.376 1.00 93.00 90 VAL A C 1
ATOM 724 O O . VAL A 1 90 ? 8.697 5.131 3.564 1.00 93.00 90 VAL A O 1
ATOM 727 N N . LYS A 1 91 ? 10.801 5.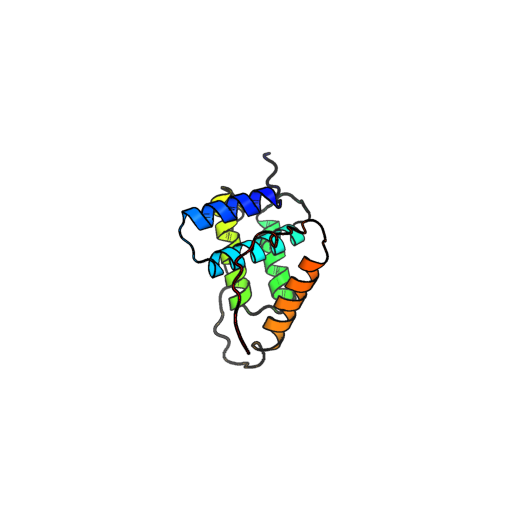224 4.347 1.00 91.44 91 LYS A N 1
ATOM 728 C CA . LYS A 1 91 ? 11.295 6.111 3.296 1.00 91.44 91 LYS A CA 1
ATOM 729 C C . LYS A 1 91 ? 11.458 5.344 1.984 1.00 91.44 91 LYS A C 1
ATOM 731 O O . LYS A 1 91 ? 11.926 4.197 1.990 1.00 91.44 91 LYS A O 1
ATOM 736 N N . SER A 1 92 ? 11.147 6.028 0.888 1.00 88.69 92 SER A N 1
ATOM 737 C CA . SER A 1 92 ? 11.449 5.602 -0.478 1.00 88.69 92 SER A CA 1
ATOM 738 C C . SER A 1 92 ? 12.946 5.335 -0.661 1.00 88.69 92 SER A C 1
ATOM 740 O O . SER A 1 92 ? 13.789 5.902 0.043 1.00 88.69 92 SER A O 1
ATOM 742 N N . LEU A 1 93 ? 13.284 4.466 -1.610 1.00 85.56 93 LEU A N 1
ATOM 743 C CA . LEU A 1 93 ? 14.663 4.239 -2.020 1.00 85.56 93 LEU A CA 1
ATOM 744 C C . LEU A 1 93 ? 15.222 5.520 -2.647 1.00 85.56 93 LEU A C 1
ATOM 746 O O . LEU A 1 93 ? 14.581 6.143 -3.499 1.00 85.56 93 LEU A O 1
ATOM 750 N N . LYS A 1 94 ? 16.428 5.911 -2.220 1.00 80.19 94 LYS A N 1
ATOM 751 C CA . LYS A 1 94 ? 17.162 7.010 -2.848 1.00 80.19 94 LYS A CA 1
ATOM 752 C C . LYS A 1 94 ? 17.625 6.536 -4.220 1.00 80.19 94 LYS A C 1
ATOM 754 O O . LYS A 1 94 ? 18.402 5.592 -4.311 1.00 80.19 94 LYS A O 1
ATOM 759 N N . THR A 1 95 ? 17.173 7.201 -5.275 1.00 63.34 95 THR A N 1
ATOM 760 C CA . THR A 1 95 ? 17.731 6.995 -6.609 1.00 63.34 95 THR A CA 1
ATOM 761 C C . THR A 1 95 ? 19.148 7.564 -6.613 1.00 63.34 95 THR A C 1
ATOM 763 O O . THR A 1 95 ? 19.325 8.780 -6.678 1.00 63.34 95 THR A O 1
ATOM 766 N N . GLN A 1 96 ? 20.171 6.714 -6.511 1.00 50.59 96 GLN A N 1
ATOM 767 C CA . GLN A 1 96 ? 21.487 7.116 -7.001 1.00 50.59 96 GLN A CA 1
ATOM 768 C C . GLN A 1 96 ? 21.364 7.223 -8.522 1.00 50.59 96 GLN A C 1
ATOM 770 O O . GLN A 1 96 ? 20.864 6.300 -9.162 1.00 50.59 96 GLN A O 1
ATOM 775 N N . ARG A 1 97 ? 21.755 8.365 -9.103 1.00 44.25 97 ARG A N 1
ATOM 776 C CA . ARG A 1 97 ? 21.917 8.507 -10.556 1.00 44.25 97 ARG A CA 1
ATOM 777 C C . ARG A 1 97 ? 23.075 7.600 -10.984 1.00 44.25 97 ARG A C 1
ATOM 779 O O . ARG A 1 97 ? 24.189 8.078 -11.150 1.00 44.25 97 ARG A O 1
ATOM 786 N N . GLN A 1 98 ? 22.842 6.298 -11.097 1.00 41.91 98 GLN A N 1
ATOM 787 C CA . GLN A 1 98 ? 23.735 5.450 -11.866 1.00 41.91 98 GLN A CA 1
ATOM 788 C C . GLN A 1 98 ? 23.358 5.631 -13.331 1.00 41.91 98 GLN A C 1
ATOM 790 O O . GLN A 1 98 ? 22.262 5.298 -13.780 1.00 41.91 98 GLN A O 1
ATOM 795 N N . THR A 1 99 ? 24.260 6.299 -14.037 1.00 41.25 99 THR A N 1
ATOM 796 C CA . THR A 1 99 ? 24.323 6.329 -15.488 1.00 41.25 99 THR A CA 1
ATOM 797 C C . THR A 1 99 ? 24.343 4.880 -15.985 1.00 41.25 99 THR A C 1
ATOM 799 O O . THR A 1 99 ? 25.226 4.133 -15.586 1.00 41.25 99 THR A O 1
ATOM 802 N N . TYR A 1 100 ? 23.405 4.535 -16.876 1.00 38.62 100 TYR A N 1
ATOM 803 C CA . TYR A 1 100 ? 23.400 3.334 -17.730 1.00 38.62 100 TYR A CA 1
ATOM 804 C C . TYR A 1 100 ? 22.837 2.014 -17.149 1.00 38.62 100 TYR A C 1
ATOM 806 O O . TYR A 1 100 ? 23.496 1.336 -16.374 1.00 38.62 100 T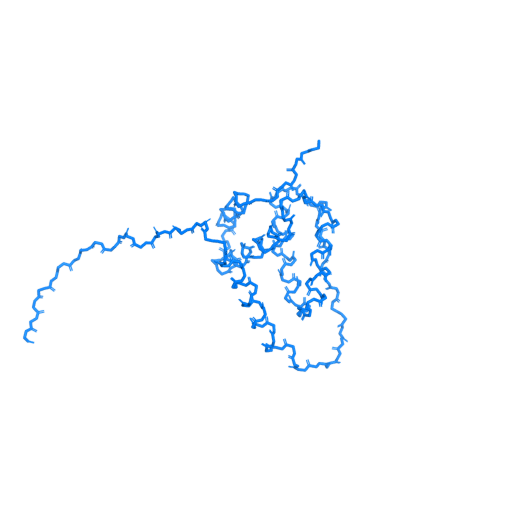YR A O 1
ATOM 814 N N . SER A 1 101 ? 21.651 1.595 -17.620 1.00 41.62 101 SER A N 1
ATOM 815 C CA . SER A 1 101 ? 21.487 0.379 -18.452 1.00 41.62 101 SER A CA 1
ATOM 816 C C . SER A 1 101 ? 20.036 0.269 -18.990 1.00 41.62 101 SER A C 1
ATOM 818 O O . SER A 1 101 ? 19.094 0.465 -18.220 1.00 41.62 101 SER A O 1
ATOM 820 N N . PRO A 1 102 ? 19.799 0.010 -20.294 1.00 48.81 102 PRO A N 1
ATOM 821 C CA . PRO A 1 102 ? 18.462 0.035 -20.905 1.00 48.81 102 PRO A CA 1
ATOM 822 C C . PRO A 1 102 ? 17.629 -1.253 -20.723 1.00 48.81 102 PRO A C 1
ATOM 824 O O . PRO A 1 102 ? 16.501 -1.306 -21.210 1.00 48.81 102 PRO A O 1
ATOM 827 N N . GLU A 1 103 ? 18.125 -2.267 -20.010 1.00 46.56 103 GLU A N 1
ATOM 828 C CA . GLU A 1 103 ? 17.489 -3.597 -19.938 1.00 46.56 103 GLU A CA 1
ATOM 829 C C . GLU A 1 103 ? 16.377 -3.740 -18.870 1.00 46.56 103 GLU A C 1
ATOM 831 O O . GLU A 1 103 ? 15.594 -4.687 -18.910 1.00 46.56 103 GLU A O 1
ATOM 836 N N . GLU A 1 104 ? 16.205 -2.777 -17.952 1.00 51.41 104 GLU A N 1
ATOM 837 C CA . GLU A 1 104 ? 15.216 -2.870 -16.850 1.00 51.41 104 GLU A CA 1
ATOM 838 C C . GLU A 1 104 ? 13.732 -2.772 -17.285 1.00 51.41 104 GLU A C 1
ATOM 840 O O . GLU A 1 104 ? 12.816 -2.965 -16.474 1.00 51.41 104 GLU A O 1
ATOM 845 N N . LYS A 1 105 ? 13.446 -2.436 -18.550 1.00 49.00 105 LYS A N 1
ATOM 846 C CA . LYS A 1 105 ? 12.077 -2.106 -18.991 1.00 49.00 105 LYS A CA 1
ATOM 847 C C . LYS A 1 105 ? 11.194 -3.305 -19.346 1.00 49.00 105 LYS A C 1
ATOM 849 O O . LYS A 1 105 ? 9.976 -3.160 -19.263 1.00 49.00 105 LYS A O 1
ATOM 854 N N . GLU A 1 106 ? 11.751 -4.460 -19.708 1.00 43.22 106 GLU A N 1
ATOM 855 C CA . GLU A 1 106 ? 10.937 -5.574 -20.232 1.00 43.22 106 GLU A CA 1
ATOM 856 C C . GLU A 1 106 ? 10.696 -6.710 -19.227 1.00 43.22 106 GLU A C 1
ATOM 858 O O . GLU A 1 106 ? 9.579 -7.230 -19.158 1.00 43.22 106 GLU A O 1
ATOM 863 N N . LEU A 1 107 ? 11.662 -7.031 -18.360 1.00 45.97 107 LEU A N 1
ATOM 864 C CA . LEU A 1 107 ? 11.478 -8.062 -17.324 1.00 45.97 107 LEU A CA 1
ATOM 865 C C . LEU A 1 107 ? 10.476 -7.642 -16.229 1.00 45.97 107 LEU A C 1
ATOM 867 O O . LEU A 1 107 ? 9.659 -8.446 -15.775 1.00 45.97 107 LEU A O 1
ATOM 871 N N . THR A 1 108 ? 10.435 -6.353 -15.882 1.00 54.72 108 THR A N 1
ATOM 872 C CA . THR A 1 108 ? 9.663 -5.833 -14.738 1.00 54.72 108 THR A CA 1
ATOM 873 C C . THR A 1 108 ? 8.144 -5.855 -14.934 1.00 54.72 108 THR A C 1
ATOM 875 O O . THR A 1 108 ? 7.401 -6.050 -13.969 1.00 54.72 108 THR A O 1
ATOM 878 N N . ARG A 1 109 ? 7.643 -5.713 -16.171 1.00 53.06 109 ARG A N 1
ATOM 879 C CA . ARG A 1 109 ? 6.201 -5.850 -16.457 1.00 53.06 109 ARG A CA 1
ATOM 880 C C . ARG A 1 109 ? 5.761 -7.307 -16.355 1.00 53.06 109 ARG A C 1
ATOM 882 O O . ARG A 1 109 ? 4.702 -7.578 -15.792 1.00 53.06 109 ARG A O 1
ATOM 889 N N . ALA A 1 110 ? 6.567 -8.238 -16.864 1.00 58.12 110 ALA A N 1
ATOM 890 C CA . ALA A 1 110 ? 6.271 -9.666 -16.810 1.00 58.12 110 ALA A CA 1
ATOM 891 C C . ALA A 1 110 ? 6.294 -10.204 -15.368 1.00 58.12 110 ALA A C 1
ATOM 893 O O . ALA A 1 110 ? 5.444 -11.013 -15.000 1.00 58.12 110 ALA A O 1
ATOM 894 N N . GLU A 1 111 ? 7.202 -9.718 -14.520 1.00 55.44 111 GLU A N 1
ATOM 895 C CA . GLU A 1 111 ? 7.293 -10.133 -13.114 1.00 55.44 111 GLU A CA 1
ATOM 896 C C . GLU A 1 111 ? 6.231 -9.481 -12.223 1.00 55.44 111 GLU A C 1
ATOM 898 O O . GLU A 1 111 ? 5.634 -10.166 -11.389 1.00 55.44 111 GLU A O 1
ATOM 903 N N . TYR A 1 112 ? 5.887 -8.211 -12.471 1.00 56.66 112 TYR A N 1
ATOM 904 C CA . TYR A 1 112 ? 4.691 -7.586 -11.894 1.00 56.66 112 TYR A CA 1
ATOM 905 C C . TYR A 1 112 ? 3.424 -8.383 -12.253 1.00 56.66 112 TYR A C 1
ATOM 907 O 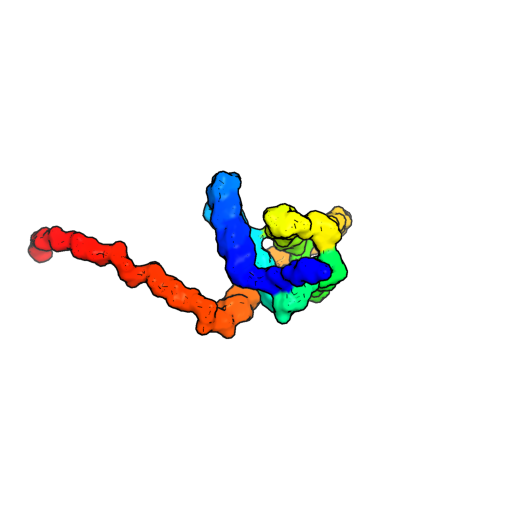O . TYR A 1 112 ? 2.599 -8.674 -11.387 1.00 56.66 112 TYR A O 1
ATOM 915 N N . LEU A 1 113 ? 3.303 -8.833 -13.509 1.00 59.09 113 LEU A N 1
ATOM 916 C CA . LEU A 1 113 ? 2.215 -9.709 -13.957 1.00 59.09 113 LEU A CA 1
ATOM 917 C C . LEU A 1 113 ? 2.263 -11.110 -13.321 1.00 59.09 113 LEU A C 1
ATOM 919 O O . LEU A 1 113 ? 1.208 -11.685 -13.058 1.00 59.09 113 LEU A O 1
ATOM 923 N N . ARG A 1 114 ? 3.444 -11.666 -13.019 1.00 60.66 114 ARG A N 1
ATOM 924 C CA . ARG A 1 114 ? 3.557 -12.930 -12.263 1.00 60.66 114 ARG A CA 1
ATOM 925 C C . ARG A 1 114 ? 3.075 -12.776 -10.825 1.00 60.66 114 ARG A C 1
ATOM 927 O O . ARG A 1 114 ? 2.378 -13.664 -10.342 1.00 60.66 114 ARG A O 1
ATOM 934 N N . LEU A 1 115 ? 3.376 -11.657 -10.163 1.00 55.47 115 LEU A N 1
ATOM 935 C CA . LEU A 1 115 ? 2.832 -11.361 -8.835 1.00 55.47 115 LEU A CA 1
ATOM 936 C C . LEU A 1 115 ? 1.302 -11.214 -8.889 1.00 55.47 115 LEU A C 1
ATOM 938 O O . LEU A 1 115 ? 0.599 -11.766 -8.044 1.00 55.47 115 LEU A O 1
ATOM 942 N N . LEU A 1 116 ? 0.783 -10.552 -9.933 1.00 55.34 116 LEU A N 1
ATOM 943 C CA . LEU A 1 116 ? -0.657 -10.489 -10.210 1.00 55.34 116 LEU A CA 1
ATOM 944 C C . LEU A 1 116 ? -1.267 -11.885 -10.412 1.00 55.34 116 LEU A C 1
ATOM 946 O O . LEU A 1 116 ? -2.396 -12.116 -9.989 1.00 55.34 116 LEU A O 1
ATOM 950 N N . LYS A 1 117 ? -0.533 -12.823 -11.023 1.00 53.81 117 LYS A N 1
ATOM 951 C CA . LYS A 1 117 ? -0.984 -14.207 -11.225 1.00 53.81 117 LYS A CA 1
ATOM 952 C C . LYS A 1 117 ? -0.978 -15.012 -9.920 1.00 53.81 117 LYS A C 1
ATOM 954 O O . LYS A 1 117 ? -1.960 -15.682 -9.640 1.00 53.81 117 LYS A O 1
ATOM 959 N N . ALA A 1 118 ? 0.048 -14.858 -9.082 1.00 47.91 118 ALA A N 1
ATOM 960 C CA . ALA A 1 118 ? 0.127 -15.511 -7.772 1.00 47.91 118 ALA A CA 1
ATOM 961 C C . ALA A 1 118 ? -0.950 -15.012 -6.787 1.00 47.91 118 ALA A C 1
ATOM 963 O O . ALA A 1 118 ? -1.466 -15.786 -5.987 1.00 47.91 118 ALA A O 1
ATOM 964 N N . ALA A 1 119 ? -1.345 -13.737 -6.875 1.00 47.19 119 ALA A N 1
ATOM 965 C CA . ALA A 1 119 ? -2.482 -13.206 -6.121 1.00 47.19 119 ALA A CA 1
ATOM 966 C C . ALA A 1 119 ? -3.842 -13.718 -6.642 1.00 47.19 119 ALA A C 1
ATOM 968 O O . ALA A 1 119 ? -4.830 -13.691 -5.911 1.00 47.19 119 ALA A O 1
ATOM 969 N N . LYS A 1 120 ? -3.897 -14.198 -7.892 1.00 46.38 120 LYS A N 1
ATOM 970 C CA . LYS A 1 120 ? -5.108 -14.732 -8.530 1.00 46.38 120 LYS A CA 1
ATOM 971 C C . LYS A 1 120 ? -5.406 -16.189 -8.144 1.00 46.38 120 LYS A C 1
ATOM 973 O O . LYS A 1 120 ? -6.533 -16.626 -8.341 1.00 46.38 120 LYS A O 1
ATOM 978 N N . ASP A 1 121 ? -4.447 -16.897 -7.542 1.00 41.75 121 ASP A N 1
ATOM 979 C CA . ASP A 1 121 ? -4.588 -18.297 -7.103 1.00 41.75 121 ASP A CA 1
ATOM 980 C C . ASP A 1 121 ? -5.109 -18.458 -5.657 1.00 41.75 121 ASP A C 1
ATOM 982 O O . ASP A 1 121 ? -5.048 -19.544 -5.081 1.00 41.75 121 ASP A O 1
ATOM 986 N N . ARG A 1 122 ? -5.700 -17.408 -5.062 1.00 41.69 122 ARG A N 1
ATOM 987 C CA . ARG A 1 122 ? -6.638 -17.560 -3.933 1.00 41.69 122 ARG A CA 1
ATOM 988 C C . ARG A 1 122 ? -8.080 -17.361 -4.418 1.00 41.69 122 ARG A C 1
ATOM 990 O O . ARG A 1 122 ? -8.548 -16.222 -4.479 1.00 41.69 122 ARG A O 1
ATOM 997 N N . PRO A 1 123 ? -8.808 -18.441 -4.753 1.00 42.81 123 PRO A N 1
ATOM 998 C CA . PRO A 1 123 ? -10.192 -18.375 -5.194 1.00 42.81 123 PRO A CA 1
ATOM 999 C C . PRO A 1 123 ? -11.133 -18.284 -3.988 1.00 42.81 123 PRO A C 1
ATOM 1001 O O . PRO A 1 123 ? -11.901 -19.194 -3.702 1.00 42.81 123 PRO A O 1
ATOM 1004 N N . GLN A 1 124 ? -11.127 -17.151 -3.296 1.00 46.66 124 GLN A N 1
ATOM 1005 C CA . GLN A 1 124 ? -12.233 -16.796 -2.410 1.00 46.66 124 GLN A CA 1
ATOM 1006 C C . GLN A 1 124 ? -12.460 -15.297 -2.468 1.00 46.66 124 GLN A C 1
ATOM 1008 O O . GLN A 1 124 ? -12.105 -14.560 -1.561 1.00 46.66 124 GLN A O 1
ATOM 1013 N N . LEU A 1 125 ? -12.992 -14.871 -3.611 1.00 42.50 125 LEU A N 1
ATOM 1014 C CA . LEU A 1 125 ? -14.118 -13.945 -3.741 1.00 42.50 125 LEU A CA 1
ATOM 1015 C C . LEU A 1 125 ? -14.394 -13.804 -5.240 1.00 42.50 125 LEU A C 1
ATOM 1017 O O . LEU A 1 125 ? -14.036 -12.835 -5.904 1.00 42.50 125 LEU A O 1
ATOM 1021 N N . MET A 1 126 ? -15.031 -14.840 -5.788 1.00 41.47 126 MET A N 1
ATOM 1022 C CA . MET A 1 126 ? -15.716 -14.755 -7.069 1.00 41.47 126 MET A CA 1
ATOM 1023 C C . MET A 1 126 ? -16.952 -13.873 -6.873 1.00 41.47 126 MET A C 1
ATOM 1025 O O . MET A 1 126 ? -18.059 -14.378 -6.690 1.00 41.47 126 MET A O 1
ATOM 1029 N N . TYR A 1 127 ? -16.779 -12.550 -6.880 1.00 35.22 127 TYR A N 1
ATOM 1030 C CA . TYR A 1 127 ? -17.920 -11.659 -7.036 1.00 35.22 127 TYR A CA 1
ATOM 1031 C C . TYR A 1 127 ? -18.361 -11.711 -8.498 1.00 35.22 127 TYR A C 1
ATOM 1033 O O . TYR A 1 127 ? -17.836 -11.036 -9.382 1.00 35.22 127 TYR A O 1
ATOM 1041 N N . LYS A 1 128 ? -19.342 -12.582 -8.740 1.00 43.09 128 LYS A N 1
ATOM 1042 C CA . LYS A 1 128 ? -20.243 -12.506 -9.882 1.00 43.09 128 LYS A CA 1
ATOM 1043 C C . LYS A 1 128 ? -20.943 -11.138 -9.860 1.00 43.09 128 LYS A C 1
ATOM 1045 O O . LYS A 1 128 ? -22.025 -11.023 -9.298 1.00 43.09 128 LYS A O 1
ATOM 1050 N N . SER A 1 129 ? -20.371 -10.134 -10.520 1.00 38.06 129 SER A N 1
ATOM 1051 C CA . SER A 1 129 ? -21.140 -9.012 -11.074 1.00 38.06 129 SER A CA 1
ATOM 1052 C C . SER A 1 129 ? -21.157 -9.136 -12.586 1.00 38.06 129 SER A C 1
ATOM 1054 O O . SER A 1 129 ? -20.331 -8.582 -13.300 1.00 38.06 129 SER A O 1
ATOM 1056 N N . SER A 1 130 ? -22.068 -9.968 -13.075 1.00 38.84 130 SER A N 1
ATOM 1057 C CA . SER A 1 130 ? -22.559 -9.953 -14.457 1.00 38.84 130 SER A CA 1
ATOM 1058 C C . SER A 1 130 ? -23.916 -10.658 -14.472 1.00 38.84 130 SER A C 1
ATOM 1060 O O . SER A 1 130 ? -24.112 -11.698 -15.092 1.00 38.84 130 SER A O 1
ATOM 1062 N N . ARG A 1 131 ? -24.857 -10.116 -13.696 1.00 41.09 131 ARG A N 1
ATOM 1063 C CA . ARG A 1 131 ? -26.298 -10.270 -13.916 1.00 41.09 131 ARG A CA 1
ATOM 1064 C C . ARG A 1 131 ? -26.922 -8.907 -13.692 1.00 41.09 131 ARG A C 1
ATOM 1066 O O . ARG A 1 131 ? -27.181 -8.544 -12.554 1.00 41.09 131 ARG A O 1
ATOM 1073 N N . ASN A 1 132 ? -27.060 -8.158 -14.780 1.00 34.91 132 ASN A N 1
ATOM 1074 C CA . ASN A 1 132 ? -28.229 -7.342 -15.110 1.00 34.91 132 ASN A CA 1
ATOM 1075 C C . ASN A 1 132 ? -27.907 -6.499 -16.346 1.00 34.91 132 ASN A C 1
ATOM 1077 O O . ASN A 1 132 ? -27.599 -5.319 -16.257 1.00 34.91 132 ASN A O 1
ATOM 1081 N N . LEU A 1 133 ? -28.014 -7.126 -17.514 1.00 34.91 133 LEU A N 1
ATOM 1082 C CA . LEU A 1 133 ? -28.505 -6.442 -18.704 1.00 34.91 133 LEU A CA 1
ATOM 1083 C C . LEU A 1 133 ? -29.712 -7.249 -19.166 1.00 34.91 133 LEU A C 1
ATOM 1085 O O . LEU A 1 133 ? -29.639 -8.188 -19.953 1.00 34.91 133 LEU A O 1
ATOM 1089 N N . VAL A 1 134 ? -30.818 -6.937 -18.500 1.00 38.72 134 VAL A N 1
ATOM 1090 C CA . VAL A 1 134 ? -32.164 -7.299 -18.906 1.00 38.72 134 VAL A CA 1
ATOM 1091 C C . VAL A 1 134 ? -32.492 -6.569 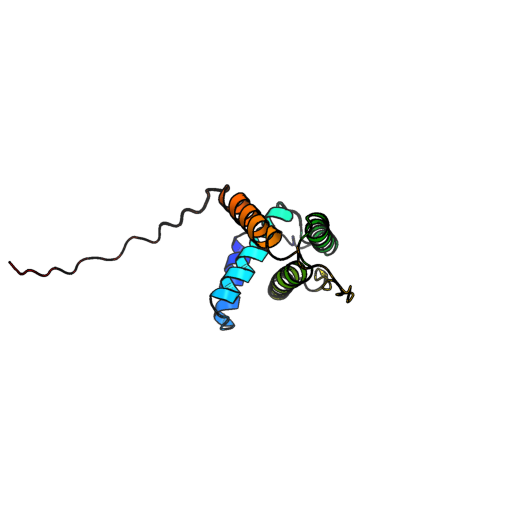-20.206 1.00 38.72 134 VAL A C 1
ATOM 1093 O O . VAL A 1 134 ? -32.359 -5.356 -20.299 1.00 38.72 134 VAL A O 1
ATOM 1096 N N . HIS A 1 135 ? -32.933 -7.353 -21.184 1.00 35.69 135 HIS A N 1
ATOM 1097 C CA . HIS A 1 135 ? -34.087 -7.075 -22.034 1.00 35.69 135 HIS A CA 1
ATOM 1098 C C . HIS A 1 135 ? -34.172 -5.690 -22.707 1.00 35.69 135 HIS A C 1
ATOM 1100 O O . HIS A 1 135 ? -34.626 -4.712 -22.124 1.00 35.69 135 HIS A O 1
ATOM 1106 N N . THR A 1 136 ? -33.939 -5.663 -24.018 1.00 37.44 136 THR A N 1
ATOM 1107 C CA . THR A 1 136 ? -34.705 -4.801 -24.929 1.00 37.44 136 THR A CA 1
ATOM 1108 C C . THR A 1 136 ? -34.892 -5.526 -26.260 1.00 37.44 136 THR A C 1
ATOM 1110 O O . THR A 1 136 ? -33.944 -5.824 -26.978 1.00 37.44 136 THR A O 1
ATOM 1113 N N . ARG A 1 137 ? -36.153 -5.880 -26.534 1.00 39.38 137 ARG A N 1
ATOM 1114 C CA . ARG A 1 137 ? -36.658 -6.392 -27.814 1.00 39.38 137 ARG A CA 1
ATOM 1115 C C . ARG A 1 137 ? -36.618 -5.271 -28.856 1.00 39.38 137 ARG A C 1
ATOM 1117 O O . ARG A 1 137 ? -37.136 -4.196 -28.567 1.00 39.38 137 ARG A O 1
ATOM 1124 N N . HIS A 1 138 ? -36.180 -5.575 -30.074 1.00 33.47 138 HIS A N 1
ATOM 1125 C CA . HIS A 1 138 ? -36.829 -5.152 -31.329 1.00 33.47 138 HIS A CA 1
ATOM 1126 C C . HIS A 1 138 ? -36.202 -5.968 -32.477 1.00 33.47 138 HIS A C 1
ATOM 1128 O O . HIS A 1 138 ? -34.984 -6.003 -32.578 1.00 33.47 138 HIS A O 1
ATOM 1134 N N . PHE A 1 139 ? -36.906 -6.895 -33.137 1.00 35.28 139 PHE A N 1
ATOM 1135 C CA . PHE A 1 139 ? -37.871 -6.707 -34.240 1.00 35.28 139 PHE A CA 1
ATOM 1136 C C . PHE A 1 139 ? -37.281 -5.993 -35.478 1.00 35.28 139 PHE A C 1
ATOM 1138 O O . PHE A 1 139 ? -36.801 -4.874 -35.342 1.00 35.28 139 PHE A O 1
ATOM 1145 N N . PHE A 1 140 ? -37.459 -6.636 -36.653 1.00 31.73 140 PHE A N 1
ATOM 1146 C CA . PHE A 1 140 ? -37.162 -6.207 -38.045 1.00 31.73 140 PHE A CA 1
ATOM 1147 C C . PHE A 1 140 ? -35.670 -6.242 -38.472 1.00 31.73 140 PHE A C 1
ATOM 1149 O O . PHE A 1 140 ? -34.811 -5.872 -37.691 1.00 31.73 140 PHE A O 1
ATOM 1156 N N . SER A 1 141 ? -35.248 -6.655 -39.680 1.00 34.72 141 SER A N 1
ATOM 1157 C CA . SER A 1 141 ? -35.924 -7.058 -40.925 1.00 34.72 141 SER A CA 1
ATOM 1158 C C . SER A 1 141 ? -34.905 -7.656 -41.925 1.00 34.72 141 SER A C 1
ATOM 1160 O O . SER A 1 141 ? -33.766 -7.200 -41.930 1.00 34.72 141 SER A O 1
ATOM 1162 N N . ILE A 1 142 ? -35.412 -8.522 -42.821 1.00 44.81 142 ILE A N 1
ATOM 1163 C CA . ILE A 1 142 ? -34.905 -9.008 -44.138 1.00 44.81 142 ILE A CA 1
ATOM 1164 C C . ILE A 1 142 ? -33.679 -9.927 -44.144 1.00 44.81 142 ILE A C 1
ATOM 1166 O O . ILE A 1 142 ? -32.555 -9.458 -43.879 1.00 44.81 142 ILE A O 1
#

pLDDT: mean 75.52, std 23.06, range [31.73, 97.81]